Protein AF-A0A7X5VM57-F1 (afdb_monomer_lite)

Sequence (114 aa):
MTTAKAFMINTADQYPFSGTADDLTRVHQGWGTPSVKNLYDLRDNISFIDESVVLANMETVQYVAIVDPGEPALRFTMTYADPAGNPAAAMHRINDISLKVTSPSSVEYHGNNG

Foldseek 3Di:
DFFVVQLQLQQADADDDDDPPPPCPCVNQVSHGGDVPSCVVCVVVDDDDDPPDDDDPPDDDDDDDDDDPPDPDDTDGDTDDAPAADPPDPDRGDDDDWDWDADPVRDIDTPPDD

pLDDT: mean 91.25, std 9.21, range [61.78, 98.06]

Radius of gyration: 16.34 Å; chains: 1; bounding box: 41×35×37 Å

Structure (mmCIF, N/CA/C/O backbone):
data_AF-A0A7X5VM57-F1
#
_entry.id   AF-A0A7X5VM57-F1
#
loop_
_atom_site.group_PDB
_atom_site.id
_atom_site.type_symbol
_atom_site.label_atom_id
_atom_site.label_alt_id
_atom_site.label_comp_id
_atom_site.label_asym_id
_atom_site.label_entity_id
_atom_site.label_seq_id
_atom_site.pdbx_PDB_ins_code
_atom_site.Cartn_x
_atom_site.Cartn_y
_atom_site.Cartn_z
_atom_site.occupancy
_atom_site.B_iso_or_equiv
_atom_site.auth_seq_id
_atom_site.auth_comp_id
_atom_site.auth_asym_id
_atom_site.auth_atom_id
_atom_site.pdbx_PDB_model_num
ATOM 1 N N . MET A 1 1 ? 10.254 -8.684 -4.775 1.00 67.88 1 MET A N 1
ATOM 2 C CA . MET A 1 1 ? 9.610 -8.826 -3.448 1.00 67.88 1 MET A CA 1
ATOM 3 C C . MET A 1 1 ? 8.827 -7.558 -3.127 1.00 67.88 1 MET A C 1
ATOM 5 O O . MET A 1 1 ? 9.328 -6.691 -2.414 1.00 67.88 1 MET A O 1
ATOM 9 N N . THR A 1 2 ? 7.628 -7.409 -3.690 1.00 92.81 2 THR A N 1
ATOM 10 C CA . THR A 1 2 ? 6.801 -6.201 -3.496 1.00 92.81 2 THR A CA 1
ATOM 11 C C . THR A 1 2 ? 5.813 -6.350 -2.334 1.00 92.81 2 THR A C 1
ATOM 13 O O . THR A 1 2 ? 5.648 -5.404 -1.562 1.00 92.81 2 THR A O 1
ATOM 16 N N . THR A 1 3 ? 5.266 -7.549 -2.125 1.00 95.19 3 THR A N 1
ATOM 17 C CA . THR A 1 3 ? 4.264 -7.864 -1.090 1.00 95.19 3 THR A CA 1
ATOM 18 C C . THR A 1 3 ? 4.785 -7.652 0.331 1.00 95.19 3 THR A C 1
ATOM 20 O O . THR A 1 3 ? 4.178 -6.927 1.116 1.00 95.19 3 THR A O 1
ATOM 23 N N . ALA A 1 4 ? 5.981 -8.159 0.652 1.00 95.38 4 ALA A N 1
ATOM 24 C CA . ALA A 1 4 ? 6.606 -7.910 1.956 1.00 95.38 4 ALA A CA 1
ATOM 25 C C . ALA A 1 4 ? 6.832 -6.407 2.216 1.00 95.38 4 ALA A C 1
ATOM 27 O O . ALA A 1 4 ? 6.624 -5.925 3.327 1.00 95.38 4 ALA A O 1
ATOM 28 N N . LYS A 1 5 ? 7.205 -5.642 1.179 1.00 96.50 5 LYS A N 1
ATOM 29 C CA . LYS A 1 5 ? 7.338 -4.182 1.274 1.00 96.50 5 LYS A CA 1
ATOM 30 C C . LYS A 1 5 ? 5.982 -3.520 1.543 1.00 96.50 5 LYS A C 1
ATOM 32 O O . LYS A 1 5 ? 5.929 -2.607 2.360 1.00 96.50 5 LYS A O 1
ATOM 37 N N . ALA A 1 6 ? 4.908 -3.970 0.890 1.00 97.19 6 ALA A N 1
ATOM 38 C CA . ALA A 1 6 ? 3.563 -3.448 1.128 1.00 97.19 6 ALA A CA 1
ATOM 39 C C . ALA A 1 6 ? 3.119 -3.681 2.576 1.00 97.19 6 ALA A C 1
ATOM 41 O O . ALA A 1 6 ? 2.663 -2.738 3.216 1.00 97.19 6 ALA A O 1
ATOM 42 N N . PHE A 1 7 ? 3.329 -4.884 3.118 1.00 97.00 7 PHE A N 1
ATOM 43 C CA . PHE A 1 7 ? 3.008 -5.187 4.515 1.00 97.00 7 PHE A CA 1
ATOM 44 C C . PHE A 1 7 ? 3.758 -4.287 5.492 1.00 97.00 7 PHE A C 1
ATOM 46 O O . PHE A 1 7 ? 3.131 -3.642 6.325 1.00 97.00 7 PHE A O 1
ATOM 53 N N . MET A 1 8 ? 5.078 -4.159 5.332 1.00 96.62 8 MET A N 1
ATOM 54 C CA . MET A 1 8 ? 5.893 -3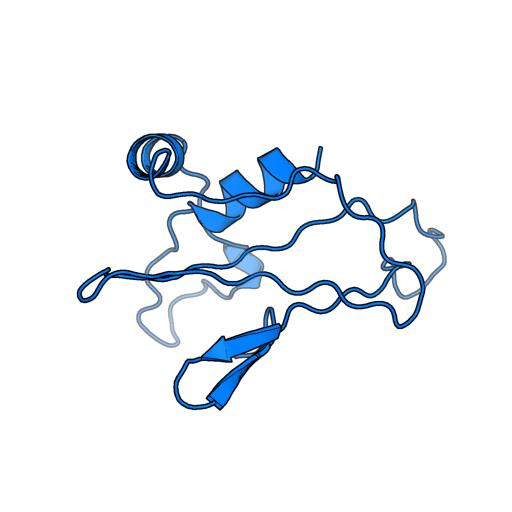.342 6.236 1.00 96.62 8 MET A CA 1
ATOM 55 C C . MET A 1 8 ? 5.536 -1.853 6.198 1.00 96.62 8 MET A C 1
ATOM 57 O O . MET A 1 8 ? 5.725 -1.168 7.196 1.00 96.62 8 MET A O 1
ATOM 61 N N . ILE A 1 9 ? 5.022 -1.354 5.069 1.00 96.44 9 ILE A N 1
ATOM 62 C CA . ILE A 1 9 ? 4.508 0.016 4.939 1.00 96.44 9 ILE A CA 1
ATOM 63 C C . ILE A 1 9 ? 3.121 0.143 5.580 1.00 96.44 9 ILE A C 1
ATOM 65 O O . ILE A 1 9 ? 2.883 1.068 6.349 1.00 96.44 9 ILE A O 1
ATOM 69 N N . ASN A 1 10 ? 2.201 -0.771 5.265 1.00 96.56 10 ASN A N 1
ATOM 70 C CA . ASN A 1 10 ? 0.799 -0.674 5.673 1.00 96.56 10 ASN A CA 1
ATOM 71 C C . ASN A 1 10 ? 0.635 -0.740 7.201 1.00 96.56 10 ASN A C 1
ATOM 73 O O . ASN A 1 10 ? -0.139 0.023 7.791 1.00 96.56 10 ASN A O 1
ATOM 77 N N . THR A 1 11 ? 1.417 -1.613 7.838 1.00 96.50 11 THR A N 1
ATOM 78 C CA . THR A 1 11 ? 1.359 -1.876 9.281 1.00 96.50 11 THR A CA 1
ATOM 79 C C . THR A 1 11 ? 2.398 -1.087 10.077 1.00 96.50 11 THR A C 1
ATOM 81 O O . THR A 1 11 ? 2.583 -1.350 11.266 1.00 96.50 11 THR A O 1
ATOM 84 N N . ALA A 1 12 ? 3.085 -0.131 9.445 1.00 95.75 12 ALA A N 1
ATOM 85 C CA . ALA A 1 12 ? 4.052 0.722 10.119 1.00 95.75 12 ALA A CA 1
ATOM 86 C C . ALA A 1 12 ? 3.391 1.596 11.197 1.00 95.75 12 ALA A C 1
ATOM 88 O O . ALA A 1 12 ? 2.257 2.074 11.043 1.00 95.75 12 ALA A O 1
ATOM 89 N N . ASP A 1 13 ? 4.145 1.829 12.268 1.00 93.44 13 ASP A N 1
ATOM 90 C CA . ASP A 1 13 ? 3.825 2.815 13.292 1.00 93.44 13 ASP A CA 1
ATOM 91 C C . ASP A 1 13 ? 4.271 4.197 12.808 1.00 93.44 13 ASP A C 1
ATOM 93 O O . ASP A 1 13 ? 5.455 4.431 12.549 1.00 93.44 13 ASP A O 1
ATOM 97 N N . GLN A 1 14 ? 3.320 5.118 12.664 1.00 88.19 14 GLN A N 1
ATOM 98 C CA . GLN A 1 14 ? 3.609 6.504 12.301 1.00 88.19 14 GLN A CA 1
ATOM 99 C C . GLN A 1 14 ? 3.969 7.305 13.549 1.00 88.19 14 GLN A C 1
ATOM 101 O O . GLN A 1 14 ? 3.359 7.131 14.606 1.00 88.19 14 GLN A O 1
ATOM 106 N N . TYR A 1 15 ? 4.940 8.209 13.424 1.00 84.44 15 TYR A N 1
ATOM 107 C CA . TYR A 1 15 ? 5.243 9.132 14.510 1.00 84.44 15 TYR A CA 1
ATOM 108 C C . TYR A 1 15 ? 4.097 10.141 14.667 1.00 84.44 15 TYR A C 1
ATOM 110 O O . TYR A 1 15 ? 3.522 10.568 13.660 1.00 84.44 15 TYR A O 1
ATOM 118 N N . PRO A 1 16 ? 3.746 10.538 15.903 1.00 77.94 16 PRO A N 1
ATOM 119 C CA . PRO A 1 16 ? 2.742 11.569 16.114 1.00 77.94 16 PRO A CA 1
ATOM 120 C C . PRO A 1 16 ? 3.213 12.884 15.479 1.00 77.94 16 PRO A C 1
ATOM 122 O O . PRO A 1 16 ? 4.315 13.347 15.756 1.00 77.94 16 PRO A O 1
ATOM 125 N N . PHE A 1 17 ? 2.375 13.479 14.629 1.00 71.12 17 PHE A N 1
ATOM 126 C CA . PHE A 1 17 ? 2.578 14.829 14.107 1.00 71.12 17 PHE A CA 1
ATOM 127 C C . PHE A 1 17 ? 1.819 15.804 15.009 1.00 71.12 17 PHE A C 1
ATOM 129 O O . PHE A 1 17 ? 0.595 15.909 14.928 1.00 71.12 17 PHE A O 1
ATOM 136 N N . SER A 1 18 ? 2.521 16.511 15.882 1.00 63.84 18 SER A N 1
ATOM 137 C CA . SER A 1 18 ? 1.957 17.472 16.829 1.00 63.84 18 SER A CA 1
ATOM 138 C C . SER A 1 18 ? 2.561 18.868 16.647 1.00 63.84 18 SER A C 1
ATOM 140 O O . SER A 1 18 ? 3.100 19.468 17.570 1.00 63.84 18 SER A O 1
ATOM 142 N N . GLY A 1 19 ? 2.388 19.437 15.453 1.00 64.25 19 GLY A N 1
ATOM 143 C CA . GLY A 1 19 ? 2.606 20.864 15.202 1.00 64.25 19 GLY A CA 1
ATOM 144 C C . GLY A 1 19 ? 3.749 21.180 14.242 1.00 64.25 19 GLY A C 1
ATOM 145 O O . GLY A 1 19 ? 4.499 20.319 13.800 1.00 64.25 19 GLY A O 1
ATOM 146 N N . THR A 1 20 ? 3.872 22.461 13.895 1.00 66.19 20 THR A N 1
ATOM 147 C CA . THR A 1 20 ? 4.820 22.964 12.883 1.00 66.19 20 THR A CA 1
ATOM 148 C C . THR A 1 20 ? 6.287 22.934 13.326 1.00 66.19 20 THR A C 1
ATOM 150 O O . THR A 1 20 ? 7.158 23.265 12.529 1.00 66.19 20 THR A O 1
ATOM 153 N N . ALA A 1 21 ? 6.555 22.609 14.595 1.00 69.94 21 ALA A N 1
ATOM 154 C CA . ALA A 1 21 ? 7.899 22.486 15.160 1.00 69.94 21 ALA A CA 1
ATOM 155 C C . ALA A 1 21 ? 8.437 21.046 15.118 1.00 69.94 21 ALA A C 1
ATOM 157 O O . ALA A 1 21 ? 9.631 20.842 15.333 1.00 69.94 21 ALA A O 1
ATOM 158 N N . ASP A 1 22 ? 7.579 20.064 14.831 1.00 66.75 22 ASP A N 1
ATOM 159 C CA . ASP A 1 22 ? 8.003 18.682 14.670 1.00 66.75 22 ASP A CA 1
ATOM 160 C C . ASP A 1 22 ? 8.697 18.563 13.308 1.00 66.75 22 ASP A C 1
ATOM 162 O O . ASP A 1 22 ? 8.049 18.567 12.260 1.00 66.75 22 ASP A O 1
ATOM 166 N N . ASP A 1 23 ? 10.031 18.474 13.309 1.00 64.31 23 ASP A N 1
ATOM 167 C CA . ASP A 1 23 ? 10.866 18.277 12.112 1.00 64.31 23 ASP A CA 1
ATOM 168 C C . ASP A 1 23 ? 10.745 16.841 11.561 1.00 64.31 23 ASP A C 1
ATOM 170 O O . ASP A 1 23 ? 11.711 16.135 11.276 1.00 64.31 23 ASP A O 1
ATOM 174 N N . LEU A 1 24 ? 9.512 16.360 11.449 1.00 62.78 24 LEU A N 1
ATOM 175 C CA . LEU A 1 24 ? 9.150 15.005 11.062 1.00 62.78 24 LEU A CA 1
ATOM 176 C C . LEU A 1 24 ? 8.275 15.046 9.817 1.00 62.78 24 LEU A C 1
ATOM 178 O O . LEU A 1 24 ? 7.224 14.417 9.763 1.00 62.78 24 LEU A O 1
ATOM 182 N N . THR A 1 25 ? 8.708 15.777 8.788 1.00 69.75 25 THR A N 1
ATOM 183 C CA . THR A 1 25 ? 8.057 15.745 7.472 1.00 69.75 25 THR A CA 1
ATOM 184 C C . THR A 1 25 ? 7.960 14.302 6.948 1.00 69.75 25 THR A C 1
ATOM 186 O O . THR A 1 25 ? 8.748 13.427 7.322 1.00 69.75 25 THR A O 1
ATOM 189 N N . ARG A 1 26 ? 7.024 14.024 6.028 1.00 69.50 26 ARG A N 1
ATOM 190 C CA . ARG A 1 26 ? 6.887 12.692 5.399 1.00 69.50 26 ARG A CA 1
ATOM 191 C C . ARG A 1 26 ? 8.215 12.163 4.833 1.00 69.50 26 ARG A C 1
ATOM 193 O O . ARG A 1 26 ? 8.431 10.956 4.803 1.00 69.50 26 ARG A O 1
ATOM 200 N N . VAL A 1 27 ? 9.113 13.047 4.390 1.00 78.44 27 VAL A N 1
ATOM 201 C CA . VAL A 1 27 ? 10.424 12.643 3.858 1.00 78.44 27 VAL A CA 1
ATOM 202 C C . VAL A 1 27 ? 11.411 12.192 4.940 1.00 78.44 27 VAL A C 1
ATOM 204 O O . VAL A 1 27 ? 12.327 11.446 4.615 1.00 78.44 27 VAL A O 1
ATOM 207 N N . HIS A 1 28 ? 11.215 12.570 6.207 1.00 84.56 28 HIS A N 1
ATOM 208 C CA . HIS A 1 28 ? 12.087 12.171 7.319 1.00 84.56 28 HIS A CA 1
ATOM 209 C C . HIS A 1 28 ? 11.730 10.795 7.885 1.00 84.56 28 HIS A C 1
ATOM 211 O O . HIS A 1 28 ? 12.615 9.972 8.095 1.00 84.56 28 HIS A O 1
ATOM 217 N N . GLN A 1 29 ? 10.441 10.515 8.093 1.00 87.06 29 GLN A N 1
ATOM 218 C CA . GLN A 1 29 ? 9.999 9.224 8.644 1.00 87.06 29 GLN A CA 1
ATOM 219 C C . GLN A 1 29 ? 9.605 8.186 7.583 1.00 87.06 29 GLN A C 1
ATOM 221 O O . GLN A 1 29 ? 9.343 7.027 7.905 1.00 87.06 29 GLN A O 1
ATOM 226 N N . GLY A 1 30 ? 9.508 8.588 6.313 1.00 90.50 30 GLY A N 1
ATOM 227 C CA . GLY A 1 30 ? 8.953 7.741 5.264 1.00 90.50 30 GLY A CA 1
ATOM 228 C C . GLY A 1 30 ? 7.492 7.392 5.554 1.00 90.50 30 GLY A C 1
ATOM 229 O O . GLY A 1 30 ? 6.648 8.277 5.681 1.00 90.50 30 GLY A O 1
ATOM 230 N N . TRP A 1 31 ? 7.196 6.094 5.647 1.00 92.00 31 TRP A N 1
ATOM 231 C CA . TRP A 1 31 ? 5.857 5.585 5.972 1.00 92.00 31 TRP A CA 1
ATOM 232 C C . TRP A 1 31 ? 5.655 5.282 7.463 1.00 92.00 31 TRP A C 1
ATOM 234 O O . TRP A 1 31 ? 4.575 4.840 7.847 1.00 92.00 31 TRP A O 1
ATOM 244 N N . GLY A 1 32 ? 6.675 5.530 8.289 1.00 92.31 32 GLY A N 1
ATOM 245 C CA . GLY A 1 32 ? 6.721 5.143 9.695 1.00 92.31 32 GLY A CA 1
ATOM 246 C C . GLY A 1 32 ? 7.736 4.029 9.961 1.00 92.31 32 GLY A C 1
ATOM 247 O O . GLY A 1 32 ? 8.484 3.605 9.076 1.00 92.31 32 GLY A O 1
ATOM 248 N N . THR A 1 33 ? 7.756 3.550 11.202 1.00 93.50 33 THR A N 1
ATOM 249 C CA . THR A 1 33 ? 8.633 2.462 11.646 1.00 93.50 33 THR A CA 1
ATOM 250 C C . THR A 1 33 ? 7.970 1.112 11.374 1.00 93.50 33 THR A C 1
ATOM 252 O O . THR A 1 33 ? 6.853 0.887 11.846 1.00 93.50 33 THR A O 1
ATOM 255 N N . PRO A 1 34 ? 8.619 0.183 10.648 1.00 95.12 34 PRO A N 1
ATOM 256 C CA . PRO A 1 34 ? 8.040 -1.131 10.408 1.00 95.12 34 PRO A CA 1
ATOM 257 C C . PRO A 1 34 ? 7.809 -1.908 11.710 1.00 95.12 34 PRO A C 1
ATOM 259 O O . PRO A 1 34 ? 8.718 -2.045 12.527 1.00 95.12 34 PRO A O 1
ATOM 262 N N . SER A 1 35 ? 6.608 -2.467 11.870 1.00 96.00 35 SER A N 1
ATOM 263 C CA . SER A 1 35 ? 6.203 -3.205 13.069 1.00 96.00 35 SER A CA 1
ATOM 264 C C . SER A 1 35 ? 5.705 -4.599 12.701 1.00 96.00 35 SER A C 1
ATOM 266 O O . SER A 1 35 ? 4.595 -4.782 12.195 1.00 96.00 35 SER A O 1
ATOM 268 N N . VAL A 1 36 ? 6.537 -5.609 12.975 1.00 96.25 36 VAL A N 1
ATOM 269 C CA . VAL A 1 36 ? 6.163 -7.026 12.800 1.00 96.25 36 VAL A CA 1
ATOM 270 C C . VAL A 1 36 ? 5.062 -7.419 13.785 1.00 96.25 36 VAL A C 1
ATOM 272 O O . VAL A 1 36 ? 4.243 -8.281 13.479 1.00 96.25 36 VAL A O 1
ATOM 275 N N . LYS A 1 37 ? 5.001 -6.753 14.945 1.00 97.56 37 LYS A N 1
ATOM 276 C CA . LYS A 1 37 ? 3.913 -6.934 15.903 1.00 97.56 37 LYS A CA 1
ATOM 277 C C . LYS A 1 37 ? 2.575 -6.528 15.289 1.00 97.56 37 LYS A C 1
ATOM 279 O O . LYS A 1 37 ? 1.667 -7.348 15.282 1.00 97.56 37 LYS A O 1
ATOM 284 N N . ASN A 1 38 ? 2.477 -5.329 14.713 1.00 96.31 38 ASN A N 1
ATOM 285 C CA . ASN A 1 38 ? 1.241 -4.881 14.064 1.00 96.31 38 ASN A CA 1
ATOM 286 C C . ASN A 1 38 ? 0.855 -5.798 12.902 1.00 96.31 38 ASN A C 1
ATOM 288 O O . ASN A 1 38 ? -0.312 -6.146 12.758 1.00 96.31 38 ASN A O 1
ATOM 292 N N . LEU A 1 39 ? 1.838 -6.224 12.100 1.00 96.25 39 LEU A N 1
ATOM 293 C CA . LEU A 1 39 ? 1.605 -7.178 11.017 1.00 96.25 39 LEU A CA 1
ATOM 294 C C . LEU A 1 39 ? 1.013 -8.493 11.532 1.00 96.25 39 LEU A C 1
ATOM 296 O O . LEU A 1 39 ? 0.061 -9.007 10.954 1.00 96.25 39 LEU A O 1
ATOM 300 N N . TYR A 1 40 ? 1.556 -9.026 12.625 1.00 97.06 40 TYR A N 1
ATOM 301 C CA . TYR A 1 40 ? 1.043 -10.244 13.238 1.00 97.06 40 TYR A CA 1
ATOM 302 C C . TYR A 1 40 ? -0.342 -10.041 13.859 1.00 97.06 40 TYR A C 1
ATOM 304 O O . TYR A 1 40 ? -1.219 -10.883 13.681 1.00 97.06 40 TYR A O 1
ATOM 312 N N . ASP A 1 41 ? -0.562 -8.940 14.573 1.00 96.69 41 ASP A N 1
ATOM 313 C CA . ASP A 1 41 ? -1.830 -8.656 15.246 1.00 96.69 41 ASP A CA 1
ATOM 314 C C . ASP A 1 41 ? -2.975 -8.466 14.233 1.00 96.69 41 ASP A C 1
ATOM 316 O O . ASP A 1 41 ? -4.091 -8.915 14.481 1.00 96.69 41 ASP A O 1
ATOM 320 N N . LEU A 1 42 ? -2.684 -7.879 13.067 1.00 94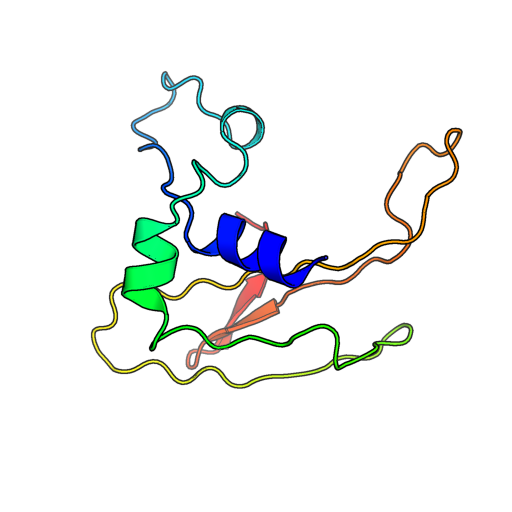.25 42 LEU A N 1
ATOM 321 C CA . LEU A 1 42 ? -3.645 -7.627 11.988 1.00 94.25 42 LEU A CA 1
ATOM 322 C C . LEU A 1 42 ? -3.734 -8.752 10.947 1.00 94.25 42 LEU A C 1
ATOM 324 O O . LEU A 1 42 ? -4.513 -8.630 10.007 1.00 94.25 42 LEU A O 1
ATOM 328 N N . ARG A 1 43 ? -2.960 -9.838 11.074 1.00 94.94 43 ARG A N 1
ATOM 329 C CA . ARG A 1 43 ? -2.796 -10.866 10.024 1.00 94.94 43 ARG A CA 1
ATOM 330 C C . ARG A 1 43 ? -4.110 -11.463 9.496 1.00 94.94 43 ARG A C 1
ATOM 332 O O . ARG A 1 43 ? -4.179 -11.802 8.322 1.00 94.94 43 ARG A O 1
ATOM 339 N N . ASP A 1 44 ? -5.132 -11.566 10.347 1.00 93.81 44 ASP A N 1
ATOM 340 C CA . ASP A 1 44 ? -6.441 -12.137 9.996 1.00 93.81 44 ASP A CA 1
ATOM 341 C C . ASP A 1 44 ? -7.382 -11.091 9.351 1.00 93.81 44 ASP A C 1
ATOM 343 O O . ASP A 1 44 ? -8.389 -11.449 8.748 1.00 93.81 44 ASP A O 1
ATOM 347 N N . ASN A 1 45 ? -7.013 -9.806 9.416 1.00 92.19 45 ASN A N 1
ATOM 348 C CA . ASN A 1 45 ? -7.762 -8.656 8.897 1.00 92.19 45 ASN A CA 1
ATOM 349 C C . ASN A 1 45 ? -7.090 -8.015 7.665 1.00 92.19 45 ASN A C 1
ATOM 351 O O . ASN A 1 45 ? -7.492 -6.940 7.219 1.00 92.19 45 ASN A O 1
ATOM 355 N N . ILE A 1 46 ? -6.044 -8.643 7.118 1.00 93.56 46 ILE A N 1
ATOM 356 C CA . ILE A 1 46 ? -5.323 -8.156 5.939 1.00 93.56 46 ILE A CA 1
ATOM 357 C C . ILE A 1 46 ? -5.739 -8.969 4.714 1.00 93.56 46 ILE A C 1
ATOM 359 O O . ILE A 1 46 ? -5.550 -10.181 4.655 1.00 93.56 46 ILE A O 1
ATOM 363 N N . SER A 1 47 ? -6.230 -8.271 3.691 1.00 93.94 47 SER A N 1
ATOM 364 C CA . SER A 1 47 ? -6.356 -8.805 2.334 1.00 93.94 47 SER A CA 1
ATOM 365 C C . SER A 1 47 ? -5.202 -8.299 1.472 1.00 93.94 47 SER A C 1
ATOM 367 O O . SER A 1 47 ? -4.778 -7.148 1.607 1.00 93.94 47 SER A O 1
ATOM 369 N N . PHE A 1 48 ? -4.674 -9.150 0.593 1.00 95.00 48 PHE A N 1
ATOM 370 C CA . PHE A 1 48 ? -3.548 -8.808 -0.272 1.00 95.00 48 PHE A CA 1
ATOM 371 C C . PHE A 1 48 ? -3.655 -9.467 -1.645 1.00 95.00 48 PHE A C 1
ATOM 373 O O . PHE A 1 48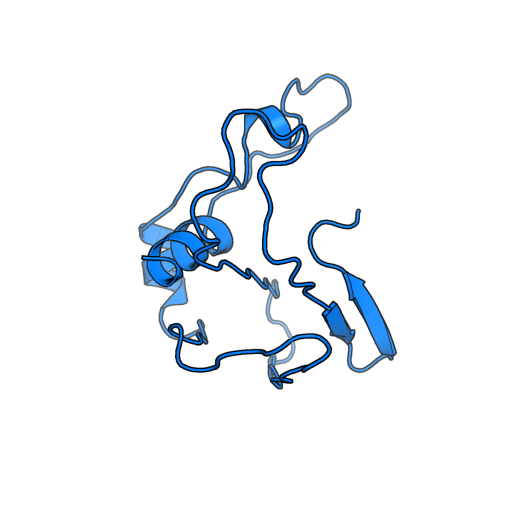 ? -4.281 -10.511 -1.814 1.00 95.00 48 PHE A O 1
ATOM 380 N N . ILE A 1 49 ? -2.990 -8.847 -2.617 1.00 95.31 49 ILE A N 1
ATOM 381 C CA . ILE A 1 49 ? -2.798 -9.370 -3.967 1.00 95.31 49 ILE A CA 1
ATOM 382 C C . ILE A 1 49 ? -1.292 -9.517 -4.176 1.00 95.31 49 ILE A C 1
ATOM 384 O O . ILE A 1 49 ? -0.565 -8.526 -4.130 1.00 95.31 49 ILE A O 1
ATOM 388 N N . ASP A 1 50 ? -0.828 -10.750 -4.372 1.00 94.88 50 ASP A N 1
ATOM 389 C CA . ASP A 1 50 ? 0.596 -11.072 -4.512 1.00 94.88 50 ASP A CA 1
ATOM 390 C C . ASP A 1 50 ? 0.992 -11.177 -5.986 1.00 94.88 50 ASP A C 1
ATOM 392 O O . ASP A 1 50 ? 1.036 -12.267 -6.549 1.00 94.88 50 ASP A O 1
ATOM 396 N N . GLU A 1 51 ? 1.195 -10.021 -6.627 1.00 92.62 51 GLU A N 1
ATOM 397 C CA . GLU A 1 51 ? 1.692 -9.892 -8.013 1.00 92.62 51 GLU A CA 1
ATOM 398 C C . GLU A 1 51 ? 0.939 -10.760 -9.059 1.00 92.62 51 GLU A C 1
ATOM 400 O O . GLU A 1 51 ? 1.457 -11.049 -10.135 1.00 92.62 51 GLU A O 1
ATOM 405 N N . SER A 1 52 ? -0.305 -11.167 -8.775 1.00 93.88 52 SER A N 1
ATOM 406 C CA . SER A 1 52 ? -1.082 -12.105 -9.602 1.00 93.88 52 SER A CA 1
ATOM 407 C C . SER A 1 52 ? -1.845 -11.444 -10.751 1.00 93.88 52 SER A C 1
ATOM 409 O O . SER A 1 52 ? -2.397 -12.136 -11.608 1.00 93.88 52 SER A O 1
ATOM 411 N N . VAL A 1 53 ? -1.876 -10.111 -10.780 1.00 93.62 53 VAL A N 1
ATOM 412 C CA . VAL A 1 53 ? -2.530 -9.314 -11.819 1.00 93.62 53 VAL A CA 1
ATOM 413 C C . VAL A 1 53 ? -1.497 -8.426 -12.491 1.00 93.62 53 VAL A C 1
ATOM 415 O O . VAL A 1 53 ? -0.832 -7.621 -11.841 1.00 93.62 53 VAL A O 1
ATOM 418 N N . VAL A 1 54 ? -1.401 -8.562 -13.809 1.00 93.81 54 VAL A N 1
ATOM 419 C CA . VAL A 1 54 ? -0.583 -7.706 -14.668 1.00 93.81 54 VAL A CA 1
ATOM 420 C C . VAL A 1 54 ? -1.506 -6.692 -15.328 1.00 93.81 54 VAL A C 1
ATOM 422 O O . VAL A 1 54 ? -2.555 -7.069 -15.842 1.00 93.81 54 VAL A O 1
ATOM 425 N N . LEU A 1 55 ? -1.112 -5.421 -15.304 1.00 96.06 55 LEU A N 1
ATOM 426 C CA . LEU A 1 55 ? -1.821 -4.341 -15.982 1.00 96.06 55 LEU A CA 1
ATOM 427 C C . LEU A 1 55 ? -1.006 -3.880 -17.187 1.00 96.06 55 LEU A C 1
ATOM 429 O O . LEU A 1 55 ? 0.157 -3.496 -17.043 1.00 96.06 55 LEU A O 1
ATOM 433 N N . ALA A 1 56 ? -1.618 -3.892 -18.364 1.00 96.50 56 ALA A N 1
ATOM 434 C CA . ALA A 1 56 ? -1.125 -3.167 -19.521 1.00 96.50 56 ALA A CA 1
ATOM 435 C C . ALA A 1 56 ? -1.500 -1.677 -19.433 1.00 96.50 56 ALA A C 1
ATOM 437 O O . ALA A 1 56 ? -2.251 -1.233 -18.561 1.00 96.50 56 ALA A O 1
ATOM 438 N N . ASN A 1 57 ? -0.959 -0.878 -20.354 1.00 96.12 57 ASN A N 1
ATOM 439 C CA . ASN A 1 57 ? -1.244 0.552 -20.392 1.00 96.12 57 ASN A CA 1
ATOM 440 C C . ASN A 1 57 ? -2.755 0.813 -20.506 1.00 96.12 57 ASN A C 1
ATOM 442 O O . ASN A 1 57 ? -3.421 0.216 -21.350 1.00 96.12 57 ASN A O 1
ATOM 446 N N . MET A 1 58 ? -3.260 1.745 -19.695 1.00 96.00 58 MET A N 1
ATOM 447 C CA . MET A 1 58 ? -4.682 2.096 -19.559 1.00 96.00 58 MET A CA 1
ATOM 448 C C . MET A 1 58 ? -5.594 0.997 -18.990 1.00 96.00 58 MET A C 1
ATOM 450 O O . MET A 1 58 ? -6.794 1.234 -18.842 1.00 96.00 58 MET A O 1
ATOM 454 N N . GLU A 1 59 ? -5.073 -0.179 -18.637 1.00 98.06 59 GLU A N 1
ATOM 455 C CA . GLU A 1 59 ? -5.874 -1.185 -17.948 1.00 98.06 59 GLU A CA 1
ATOM 456 C C . GLU A 1 59 ? -6.107 -0.801 -16.488 1.00 98.06 59 GLU A C 1
ATOM 458 O O . GLU A 1 59 ? -5.335 -0.084 -15.851 1.00 98.06 59 GLU A O 1
ATOM 463 N N . THR A 1 60 ? -7.220 -1.281 -15.944 1.00 97.56 60 THR A N 1
ATOM 464 C CA . THR A 1 60 ? -7.598 -1.066 -14.551 1.00 97.56 60 THR A CA 1
ATOM 465 C C . THR A 1 60 ? -8.119 -2.371 -13.984 1.00 97.56 60 THR A C 1
ATOM 467 O O . THR A 1 60 ? -8.941 -3.043 -14.604 1.00 97.56 60 THR A O 1
ATOM 470 N N . VAL A 1 61 ? -7.686 -2.690 -12.769 1.00 97.38 61 VAL A N 1
ATOM 471 C CA . VAL A 1 61 ? -8.289 -3.736 -11.946 1.00 97.38 61 VAL A CA 1
ATOM 472 C C . VAL A 1 61 ? -9.003 -3.091 -10.764 1.00 97.38 61 VAL A C 1
ATOM 474 O O . VAL A 1 61 ? -8.546 -2.083 -10.227 1.00 97.38 61 VAL A O 1
ATOM 477 N N . GLN A 1 62 ? -10.143 -3.658 -10.378 1.00 97.12 62 GLN A N 1
ATOM 478 C CA . GLN A 1 62 ? -10.948 -3.179 -9.260 1.00 97.12 62 GLN A CA 1
ATOM 479 C C . GLN A 1 62 ? -11.125 -4.293 -8.237 1.00 97.12 62 GLN A C 1
ATOM 481 O O . GLN A 1 62 ? -11.397 -5.439 -8.591 1.00 97.12 62 GLN A O 1
ATOM 486 N N . TYR A 1 63 ? -11.009 -3.922 -6.966 1.00 95.75 63 TYR A N 1
ATOM 487 C CA . TYR A 1 63 ? -11.252 -4.797 -5.829 1.00 95.75 63 TYR A CA 1
ATOM 488 C C . TYR A 1 63 ? -12.258 -4.131 -4.900 1.00 95.75 63 TYR A C 1
ATOM 490 O O . TYR A 1 63 ? -12.254 -2.910 -4.742 1.00 95.75 63 TYR A O 1
ATOM 498 N N . VAL A 1 64 ? -13.104 -4.942 -4.271 1.00 94.94 64 VAL A N 1
ATOM 499 C CA . VAL A 1 64 ? -14.042 -4.481 -3.247 1.00 94.94 64 VAL A CA 1
ATOM 500 C C . VAL A 1 64 ? -13.467 -4.844 -1.886 1.00 94.94 64 VAL A C 1
ATOM 502 O O . VAL A 1 64 ? -13.226 -6.016 -1.607 1.00 94.94 64 VAL A O 1
ATOM 505 N N . ALA A 1 65 ? -13.252 -3.836 -1.045 1.00 93.12 65 ALA A N 1
ATOM 506 C CA . ALA A 1 65 ? -12.939 -4.025 0.364 1.00 93.12 65 ALA A CA 1
ATOM 507 C C . ALA A 1 65 ? -14.227 -3.864 1.176 1.00 93.12 65 ALA A C 1
ATOM 509 O O . ALA A 1 65 ? -14.892 -2.831 1.087 1.00 93.12 65 ALA A O 1
ATOM 510 N N . ILE A 1 66 ? -14.577 -4.891 1.946 1.00 91.44 66 ILE A N 1
ATOM 511 C CA . ILE A 1 66 ? -15.699 -4.851 2.883 1.00 91.44 66 ILE A CA 1
ATOM 512 C C . ILE A 1 66 ? -15.117 -4.537 4.257 1.00 91.44 66 ILE A C 1
ATOM 514 O O . ILE A 1 66 ? -14.162 -5.184 4.679 1.00 91.44 66 ILE A O 1
ATOM 518 N N . VAL A 1 67 ? -15.668 -3.522 4.917 1.00 90.44 67 VAL A N 1
ATOM 519 C CA . VAL A 1 67 ? -15.240 -3.079 6.245 1.00 90.44 67 VAL A CA 1
ATOM 520 C C . VAL A 1 67 ? -16.454 -3.082 7.152 1.00 90.44 67 VAL A C 1
ATOM 522 O O . VAL A 1 67 ? -17.473 -2.471 6.817 1.00 90.44 67 VAL A O 1
ATOM 525 N N . ASP A 1 68 ? -16.340 -3.773 8.280 1.00 90.62 68 ASP A N 1
ATOM 526 C CA . ASP A 1 68 ? -17.425 -3.855 9.245 1.00 90.62 68 ASP A CA 1
ATOM 527 C C . ASP A 1 68 ? -17.627 -2.516 9.978 1.00 90.62 68 ASP A C 1
ATOM 529 O O . ASP A 1 68 ? -16.692 -1.720 10.140 1.00 90.62 68 ASP A O 1
ATOM 533 N N . PRO A 1 69 ? -18.861 -2.216 10.425 1.00 90.38 69 PRO A N 1
ATOM 534 C CA . PRO A 1 69 ? -19.122 -1.011 11.197 1.00 90.38 69 PRO A CA 1
ATOM 535 C C . PRO A 1 69 ? -18.285 -0.972 12.481 1.00 90.38 69 PRO A C 1
ATOM 537 O O . PRO A 1 69 ? -18.316 -1.905 13.278 1.00 90.38 69 PRO A O 1
ATOM 540 N N . GLY A 1 70 ? -17.605 0.150 12.723 1.00 89.56 70 GLY A N 1
ATOM 541 C CA . GLY A 1 70 ? -16.824 0.370 13.945 1.00 89.56 70 GLY A CA 1
ATOM 542 C C . GLY A 1 70 ? -15.339 0.022 13.836 1.00 89.56 70 GLY A C 1
ATOM 543 O O . GLY A 1 70 ? -14.610 0.270 14.795 1.00 89.56 70 GLY A O 1
ATOM 544 N N . GLU A 1 71 ? -14.874 -0.474 12.685 1.00 91.69 71 GLU A N 1
ATOM 545 C CA . GLU A 1 71 ? -13.441 -0.654 12.446 1.00 91.69 71 GLU A CA 1
ATOM 546 C C . GLU A 1 71 ? -12.691 0.689 12.536 1.00 91.69 71 GLU A C 1
ATOM 548 O O . GLU A 1 71 ? -13.122 1.689 11.947 1.00 91.69 71 GLU A O 1
ATOM 553 N N . PRO A 1 72 ? -11.567 0.750 13.274 1.00 89.56 72 PRO A N 1
ATOM 554 C CA . PRO A 1 72 ? -10.938 2.015 13.649 1.00 89.56 72 PRO A CA 1
ATOM 555 C C . PRO A 1 72 ? -10.220 2.700 12.483 1.00 89.56 72 PRO A C 1
ATOM 557 O O . PRO A 1 72 ? -9.990 3.909 12.527 1.00 89.56 72 PRO A O 1
ATOM 560 N N . ALA A 1 73 ? -9.815 1.940 11.463 1.00 90.06 73 ALA A N 1
ATOM 561 C CA . ALA A 1 73 ? -9.095 2.457 10.310 1.00 90.06 73 ALA A CA 1
ATOM 562 C C . ALA A 1 73 ? -9.195 1.512 9.108 1.00 90.06 73 ALA A C 1
ATOM 564 O O . ALA A 1 73 ? -9.278 0.297 9.256 1.00 90.06 73 ALA A O 1
ATOM 565 N N . LEU A 1 74 ? -9.070 2.087 7.913 1.00 92.81 74 LEU A N 1
ATOM 566 C CA . LEU A 1 74 ? -8.869 1.367 6.660 1.00 92.81 74 LEU A CA 1
ATOM 567 C C . LEU A 1 74 ? -7.616 1.920 5.975 1.00 92.81 74 LEU A C 1
ATOM 569 O O . LEU A 1 74 ? -7.502 3.129 5.771 1.00 92.81 74 LEU A O 1
ATOM 573 N N . ARG A 1 75 ? -6.667 1.045 5.629 1.00 94.81 75 ARG A N 1
ATOM 574 C CA . ARG A 1 75 ? -5.389 1.422 5.006 1.00 94.81 75 ARG A CA 1
ATOM 575 C C . ARG A 1 75 ? -5.172 0.650 3.712 1.00 94.81 75 ARG A C 1
ATOM 577 O O . ARG A 1 75 ? -5.199 -0.576 3.714 1.00 94.81 75 ARG A O 1
ATOM 584 N N . PHE A 1 76 ? -4.849 1.360 2.635 1.00 96.38 76 PHE A N 1
ATOM 585 C CA . PHE A 1 76 ? -4.457 0.762 1.359 1.00 96.38 76 PHE A CA 1
ATOM 586 C C . PHE A 1 76 ? -2.995 1.074 1.051 1.00 96.38 76 PHE A C 1
ATOM 588 O O . PHE A 1 76 ? -2.531 2.199 1.225 1.00 96.38 76 PHE A O 1
ATOM 595 N N . THR A 1 77 ? -2.257 0.075 0.574 1.00 96.69 77 THR A N 1
ATOM 596 C CA . THR A 1 77 ? -0.862 0.231 0.157 1.00 96.69 77 THR A CA 1
ATOM 597 C C . THR A 1 77 ? -0.651 -0.516 -1.144 1.00 96.69 77 THR A C 1
ATOM 599 O O . THR A 1 77 ? -0.946 -1.703 -1.230 1.00 96.69 77 THR A O 1
ATOM 602 N N . MET A 1 78 ? -0.119 0.181 -2.144 1.00 96.50 78 MET A N 1
ATOM 603 C CA . MET A 1 78 ? 0.247 -0.406 -3.426 1.00 96.50 78 MET A CA 1
ATOM 604 C C . MET A 1 78 ? 1.758 -0.305 -3.610 1.00 96.50 78 MET A C 1
ATOM 606 O O . MET A 1 78 ? 2.345 0.772 -3.490 1.00 96.50 78 MET A O 1
ATOM 610 N N . THR A 1 79 ? 2.386 -1.433 -3.913 1.00 96.69 79 THR A N 1
ATOM 611 C CA . THR A 1 79 ? 3.787 -1.521 -4.319 1.00 96.69 79 THR A CA 1
ATOM 612 C C . THR A 1 79 ? 3.858 -2.340 -5.603 1.00 96.69 79 THR A C 1
ATOM 614 O O . THR A 1 79 ? 3.045 -3.229 -5.826 1.00 96.69 79 THR A O 1
ATOM 617 N N . TYR A 1 80 ? 4.819 -2.025 -6.466 1.00 95.88 80 TYR A N 1
ATOM 618 C CA . TYR A 1 80 ? 5.090 -2.782 -7.684 1.00 95.88 80 TYR A CA 1
ATOM 619 C C . TYR A 1 80 ? 6.591 -2.775 -7.967 1.00 95.88 80 TYR A C 1
ATOM 621 O O . TYR A 1 80 ? 7.325 -1.893 -7.504 1.00 95.88 80 TYR A O 1
ATOM 629 N N . ALA A 1 81 ? 7.056 -3.799 -8.678 1.00 94.25 81 ALA A N 1
ATOM 630 C CA . ALA A 1 81 ? 8.442 -3.925 -9.096 1.00 94.25 81 ALA A CA 1
ATOM 631 C C . ALA A 1 81 ? 8.617 -3.174 -10.417 1.00 94.25 81 ALA A C 1
ATOM 633 O O . ALA A 1 81 ? 8.423 -3.732 -11.494 1.00 94.25 81 ALA A O 1
ATOM 634 N N . ASP A 1 82 ? 8.941 -1.888 -10.320 1.00 95.12 82 ASP A N 1
ATOM 635 C CA . ASP A 1 82 ? 9.274 -1.088 -11.495 1.00 95.12 82 ASP A CA 1
ATOM 636 C C . ASP A 1 82 ? 10.591 -1.597 -12.120 1.00 95.12 82 ASP A C 1
ATOM 638 O O . ASP A 1 82 ? 11.534 -1.892 -11.370 1.00 95.12 82 ASP A O 1
ATOM 642 N N . PRO A 1 83 ? 10.691 -1.742 -13.457 1.00 94.56 83 PRO A N 1
ATOM 643 C CA . PRO A 1 83 ? 11.941 -2.105 -14.111 1.00 94.56 83 PRO A CA 1
ATOM 644 C C . PRO A 1 83 ? 13.064 -1.110 -13.804 1.00 94.56 83 PRO A C 1
ATOM 646 O O . PRO A 1 83 ? 12.828 0.053 -13.481 1.00 94.56 83 PRO A O 1
ATOM 649 N N . ALA A 1 84 ? 14.313 -1.561 -13.940 1.00 94.75 84 ALA A N 1
ATOM 650 C CA . ALA A 1 84 ? 15.465 -0.691 -13.736 1.00 94.75 84 ALA A CA 1
ATOM 651 C C . ALA A 1 84 ? 15.435 0.494 -14.718 1.00 94.75 84 ALA A C 1
ATOM 653 O O . ALA A 1 84 ? 15.413 0.305 -15.935 1.00 94.75 84 ALA A O 1
ATOM 654 N N . GLY A 1 85 ? 15.446 1.712 -14.174 1.00 93.06 85 GLY A N 1
ATOM 655 C CA . GLY A 1 85 ? 15.465 2.939 -14.963 1.00 93.06 85 GLY A CA 1
ATOM 656 C C . GLY A 1 85 ? 16.836 3.253 -15.568 1.00 93.06 85 GLY A C 1
ATOM 657 O O . GLY A 1 85 ? 17.862 2.683 -15.194 1.00 93.06 85 GLY A O 1
ATOM 658 N N . ASN A 1 86 ? 16.859 4.207 -16.501 1.00 95.25 86 ASN A N 1
ATOM 659 C CA . ASN A 1 86 ? 18.099 4.739 -17.063 1.00 95.25 86 ASN A CA 1
ATOM 660 C C . ASN A 1 86 ? 18.777 5.682 -16.043 1.00 95.25 86 ASN A C 1
ATOM 662 O O . ASN A 1 86 ? 18.155 6.677 -15.671 1.00 95.25 86 ASN A O 1
ATOM 666 N N . PRO A 1 87 ? 20.046 5.453 -15.642 1.00 94.56 87 PRO A N 1
ATOM 667 C CA . PRO A 1 87 ? 20.746 6.315 -14.684 1.00 94.56 87 PRO A CA 1
ATOM 668 C C . PRO A 1 87 ? 20.891 7.783 -15.113 1.00 94.56 87 PRO A C 1
ATOM 670 O O . PRO A 1 87 ? 21.118 8.642 -14.269 1.00 94.56 87 PRO A O 1
ATOM 673 N N . ALA A 1 88 ? 20.789 8.078 -16.413 1.00 96.38 88 ALA A N 1
ATOM 674 C CA . ALA A 1 88 ? 20.850 9.439 -16.946 1.00 96.38 88 ALA A CA 1
ATOM 675 C C . ALA A 1 88 ? 19.474 10.132 -17.034 1.00 96.38 88 ALA A C 1
ATOM 677 O O . ALA A 1 88 ? 19.400 11.291 -17.444 1.00 96.38 88 ALA A O 1
ATOM 678 N N . ALA A 1 89 ? 18.375 9.442 -16.708 1.00 95.88 89 ALA A N 1
ATOM 679 C CA . ALA A 1 89 ? 17.037 10.019 -16.769 1.00 95.88 89 ALA A CA 1
ATOM 680 C C . ALA A 1 89 ? 16.757 10.925 -15.562 1.00 95.88 89 ALA A C 1
ATOM 682 O O . ALA A 1 89 ? 17.091 10.597 -14.428 1.00 95.88 89 ALA A O 1
ATOM 683 N N . ALA A 1 90 ? 16.059 12.039 -15.796 1.00 96.06 90 ALA A N 1
ATOM 684 C CA . ALA A 1 90 ? 15.623 12.940 -14.726 1.00 96.06 90 ALA A CA 1
ATOM 685 C C . ALA A 1 90 ? 14.557 12.316 -13.801 1.00 96.06 90 ALA A C 1
ATOM 687 O O . ALA A 1 90 ? 14.369 12.773 -12.676 1.00 96.06 90 ALA A O 1
ATOM 688 N N . MET A 1 91 ? 13.847 11.284 -14.271 1.00 94.75 91 MET A N 1
ATOM 689 C CA . MET A 1 91 ? 12.854 10.531 -13.505 1.00 94.75 91 MET A CA 1
ATOM 690 C C . MET A 1 91 ? 13.180 9.043 -13.576 1.00 94.75 91 MET A C 1
ATOM 692 O O . MET A 1 91 ? 13.372 8.501 -14.660 1.00 94.75 91 MET A O 1
ATOM 696 N N . HIS A 1 92 ? 13.228 8.390 -12.414 1.00 94.31 92 HIS A N 1
ATOM 697 C CA . HIS A 1 92 ? 13.534 6.959 -12.331 1.00 94.31 92 HIS A CA 1
ATOM 698 C C . HIS A 1 92 ? 12.317 6.064 -12.588 1.00 94.31 92 HIS A C 1
ATOM 700 O O . HIS A 1 92 ? 12.505 4.913 -12.968 1.00 94.31 92 HIS A O 1
ATOM 706 N N . ARG A 1 93 ? 11.096 6.572 -12.355 1.00 95.06 93 ARG A N 1
ATOM 707 C CA . ARG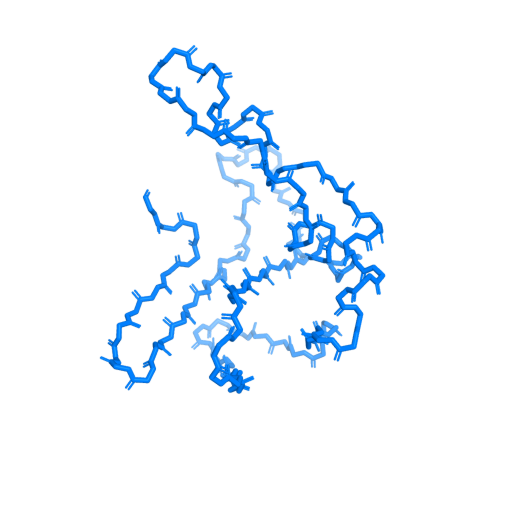 A 1 93 ? 9.855 5.809 -12.539 1.00 95.06 93 ARG A CA 1
ATOM 708 C C . ARG A 1 93 ? 9.638 5.517 -14.023 1.00 95.06 93 ARG A C 1
ATOM 710 O O . ARG A 1 93 ? 9.616 6.455 -14.819 1.00 95.06 93 ARG A O 1
ATOM 717 N N . ILE A 1 94 ? 9.447 4.247 -14.362 1.00 96.56 94 ILE A N 1
ATOM 718 C CA . ILE A 1 94 ? 9.177 3.781 -15.725 1.00 96.56 94 ILE A CA 1
ATOM 719 C C . ILE A 1 94 ? 7.684 3.520 -15.906 1.00 96.56 94 ILE A C 1
ATOM 721 O O . ILE A 1 94 ? 7.058 4.138 -16.766 1.00 96.56 94 ILE A O 1
ATOM 725 N N . ASN A 1 95 ? 7.099 2.660 -15.075 1.00 96.25 95 ASN A N 1
ATOM 726 C CA . ASN A 1 95 ? 5.669 2.380 -15.096 1.00 96.25 95 ASN A CA 1
ATOM 727 C C . ASN A 1 95 ? 4.937 3.291 -14.109 1.00 96.25 95 ASN A C 1
ATOM 729 O O . ASN A 1 95 ? 5.291 3.355 -12.933 1.00 96.25 95 ASN A O 1
ATOM 733 N N . ASP A 1 96 ? 3.900 3.988 -14.574 1.00 95.94 96 ASP A N 1
ATOM 734 C CA . ASP A 1 96 ? 3.071 4.846 -13.726 1.00 95.94 96 ASP A CA 1
ATOM 735 C C . ASP A 1 96 ? 1.736 4.166 -13.419 1.00 95.94 96 ASP A C 1
ATOM 737 O O . ASP A 1 96 ? 0.868 4.040 -14.281 1.00 95.94 96 ASP A O 1
ATOM 741 N N . ILE A 1 97 ? 1.594 3.703 -12.178 1.00 95.94 97 ILE A N 1
ATOM 742 C CA . ILE A 1 97 ? 0.392 3.031 -11.687 1.00 95.94 97 ILE A CA 1
ATOM 743 C C . ILE A 1 97 ? -0.204 3.887 -10.574 1.00 95.94 97 ILE A C 1
ATOM 745 O O . ILE A 1 97 ? 0.481 4.249 -9.614 1.00 95.94 97 ILE A O 1
ATOM 749 N N . SER A 1 98 ? -1.498 4.180 -10.691 1.00 96.81 98 SER A N 1
ATOM 750 C CA . SER A 1 98 ? -2.245 4.999 -9.736 1.00 96.81 98 SER A CA 1
ATOM 751 C C . SER A 1 98 ? -3.171 4.148 -8.871 1.00 96.81 98 SER A C 1
ATOM 753 O O . SER A 1 98 ? -3.864 3.266 -9.369 1.00 96.81 98 SER A O 1
ATOM 755 N N . LEU A 1 99 ? -3.210 4.450 -7.572 1.00 97.12 99 LEU A N 1
ATOM 756 C CA . LEU A 1 99 ? -4.183 3.894 -6.632 1.00 97.12 99 LEU A CA 1
ATOM 757 C C . LEU A 1 99 ? -5.311 4.911 -6.428 1.00 97.12 99 LEU A C 1
ATOM 759 O O . LEU A 1 99 ? -5.044 6.070 -6.104 1.00 97.12 99 LEU A O 1
ATOM 763 N N . LYS A 1 100 ? -6.558 4.461 -6.577 1.00 97.50 100 LYS A N 1
ATOM 764 C CA . LYS A 1 100 ? -7.765 5.228 -6.262 1.00 97.50 100 LYS A CA 1
ATOM 765 C C . LYS A 1 100 ? -8.691 4.381 -5.398 1.00 97.50 100 LYS A C 1
ATOM 767 O O . LYS A 1 100 ? -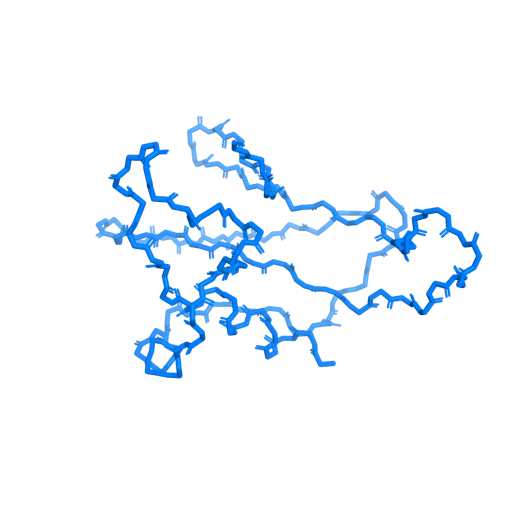8.886 3.203 -5.684 1.00 97.50 100 LYS A O 1
ATOM 772 N N . VAL A 1 101 ? -9.276 4.990 -4.376 1.00 97.12 101 VAL A N 1
ATOM 773 C CA . VAL A 1 101 ? -10.288 4.376 -3.514 1.00 97.12 101 VAL A CA 1
ATOM 774 C C . VAL A 1 101 ? -11.539 5.234 -3.570 1.00 97.12 101 VAL A C 1
ATOM 776 O O . VAL A 1 101 ? -11.455 6.447 -3.409 1.00 97.12 101 VAL A O 1
ATOM 779 N N . THR A 1 102 ? -12.693 4.612 -3.775 1.00 97.38 102 THR A N 1
ATOM 780 C CA . THR A 1 102 ? -13.989 5.296 -3.760 1.00 97.38 102 THR A CA 1
ATOM 781 C C . THR A 1 102 ? -14.796 4.780 -2.574 1.00 97.38 102 THR A C 1
ATOM 783 O O . THR A 1 102 ? -14.994 3.573 -2.441 1.00 97.38 102 THR A O 1
ATOM 786 N N . SER A 1 103 ? -15.234 5.675 -1.687 1.00 94.94 103 SER A N 1
ATOM 787 C CA . SER A 1 103 ? -16.068 5.314 -0.538 1.00 94.94 103 SER A CA 1
ATOM 788 C C . SER A 1 103 ? -17.498 4.954 -0.973 1.00 94.94 103 SER A C 1
ATOM 790 O O . SER A 1 103 ? -17.938 5.356 -2.053 1.00 94.94 103 SER A O 1
ATOM 792 N N . PRO A 1 104 ? -18.294 4.297 -0.107 1.00 94.50 104 PRO A N 1
ATOM 793 C CA . PRO A 1 104 ? -19.725 4.095 -0.356 1.00 94.50 104 PRO A CA 1
ATOM 794 C C . PRO A 1 104 ? -20.508 5.403 -0.562 1.00 94.50 104 PRO A C 1
ATOM 796 O O . PRO A 1 104 ? -21.532 5.417 -1.236 1.00 94.50 104 PRO A O 1
ATOM 799 N N . SER A 1 105 ? -20.014 6.516 -0.010 1.00 95.69 105 SER A N 1
ATOM 800 C CA . SER A 1 105 ? -20.558 7.865 -0.206 1.00 95.69 105 SER A CA 1
ATOM 801 C C . SER A 1 105 ? -20.009 8.581 -1.449 1.00 95.69 105 SER A C 1
ATOM 803 O O . SER A 1 105 ? -20.225 9.780 -1.602 1.00 95.69 105 SER A O 1
ATOM 805 N N . SER A 1 106 ? -19.329 7.861 -2.350 1.00 96.44 106 SER A N 1
ATOM 806 C CA . SER A 1 106 ? -18.725 8.381 -3.588 1.00 96.44 106 SER A CA 1
ATOM 807 C C . SER A 1 106 ? -17.598 9.404 -3.388 1.00 96.44 106 SER A C 1
ATOM 809 O O . SER A 1 106 ? -17.279 10.157 -4.304 1.00 96.44 106 SER A O 1
ATOM 811 N N . VAL A 1 107 ? -16.965 9.429 -2.212 1.00 96.50 107 VAL A N 1
ATOM 812 C CA . VAL A 1 107 ? -15.752 10.228 -1.982 1.00 96.50 107 VAL A CA 1
ATOM 813 C C . VAL A 1 107 ? -14.559 9.485 -2.569 1.00 96.50 107 VAL A C 1
ATOM 815 O O . VAL A 1 107 ? -14.372 8.301 -2.286 1.00 96.50 107 VAL A O 1
ATOM 818 N N . GLU A 1 108 ? -13.750 10.171 -3.373 1.00 96.88 108 GLU A N 1
ATOM 819 C CA . GLU A 1 108 ? -12.542 9.603 -3.970 1.00 96.88 108 GLU A CA 1
ATOM 820 C C . GLU A 1 108 ? -11.289 9.993 -3.182 1.00 96.88 108 GLU A C 1
ATOM 822 O O . GLU A 1 108 ? -11.092 11.150 -2.816 1.00 96.88 108 GLU A O 1
ATOM 827 N N . TYR A 1 109 ? -10.421 9.011 -2.962 1.00 96.19 109 TYR A N 1
ATOM 828 C CA . TYR A 1 109 ? -9.104 9.169 -2.365 1.00 96.19 109 TYR A CA 1
ATOM 829 C C . TYR A 1 109 ? -8.063 8.687 -3.367 1.00 96.19 109 TYR A C 1
ATOM 831 O O . TYR A 1 109 ? -8.155 7.569 -3.882 1.00 96.19 109 TYR A O 1
ATOM 839 N N . HIS A 1 110 ? -7.054 9.512 -3.626 1.00 96.75 110 HIS A N 1
ATOM 840 C CA . HIS A 1 110 ? -5.934 9.158 -4.490 1.00 96.75 110 HIS A CA 1
ATOM 841 C C . HIS A 1 110 ? -4.710 8.805 -3.648 1.00 96.75 110 HIS A C 1
ATOM 843 O O . HIS A 1 110 ? -4.435 9.434 -2.626 1.00 96.75 110 HIS A O 1
ATOM 849 N N . GLY A 1 111 ? -3.956 7.796 -4.087 1.00 94.50 111 GLY A N 1
ATOM 850 C CA . GLY A 1 111 ? -2.725 7.388 -3.421 1.00 94.50 111 GLY A CA 1
ATOM 851 C C . GLY A 1 111 ? -1.765 8.567 -3.255 1.00 94.50 111 GLY A C 1
ATOM 852 O O . GLY A 1 111 ? -1.415 9.231 -4.228 1.00 94.50 111 GLY A O 1
ATOM 853 N N . ASN A 1 112 ? -1.314 8.795 -2.022 1.00 90.12 112 ASN A N 1
ATOM 854 C CA . ASN A 1 112 ? -0.345 9.835 -1.656 1.00 90.12 112 ASN A CA 1
ATOM 855 C C . ASN A 1 112 ? -0.794 11.272 -1.984 1.00 90.12 112 ASN A C 1
ATOM 857 O O . ASN A 1 112 ? 0.052 12.134 -2.223 1.00 90.12 112 ASN A O 1
ATOM 861 N N . ASN A 1 113 ? -2.104 11.525 -1.996 1.00 84.19 113 ASN A N 1
ATOM 862 C CA . ASN A 1 11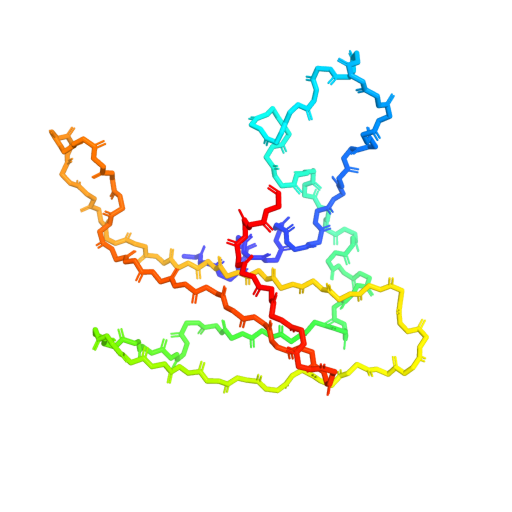3 ? -2.686 12.847 -2.189 1.00 84.19 113 ASN A CA 1
ATOM 863 C C . ASN A 1 113 ? -3.282 13.351 -0.865 1.00 84.19 113 ASN A C 1
ATOM 865 O O . ASN A 1 113 ? -4.231 12.759 -0.354 1.00 84.19 113 ASN A O 1
ATOM 869 N N . GLY A 1 114 ? -2.688 14.403 -0.301 1.00 61.78 114 GLY A N 1
ATOM 870 C CA . GLY A 1 114 ? -3.071 15.019 0.970 1.00 61.78 114 GLY A CA 1
ATOM 871 C C . GLY A 1 114 ? -2.283 16.290 1.230 1.00 61.78 114 GLY A C 1
ATOM 872 O O . GLY A 1 114 ? -1.207 16.442 0.601 1.00 61.78 114 GLY A O 1
#

Secondary structure (DSSP, 8-state):
--HHHHHHHHTPBPPP--STT----HHHHTT-B--HHHHHHTGGG-----S-----TT-----PPP--TT-S---------PPPPPTT-S----S----EEE-TT--EEETT--